Protein AF-A0A935PL40-F1 (afdb_monomer_lite)

Radius of gyration: 16.54 Å; chains: 1; bounding box: 42×21×47 Å

Foldseek 3Di:
DDDCDVVNVVVVVLVVVLVVLLVPDLAQVSLLVNLVSLLVVLLVVLVVLLVVLQVCPDVPHDDDLVVSLVVLVVSLVVSLVVLVCSQVSHDPTHDPVSVVSSVVSNVSSVVSSVVSNCSNPVD

pLDDT: mean 81.92, std 18.68, range [30.0, 98.31]

Sequence (123 aa):
MDMVSADELRNVGVTARVSGLLLASADGDAARAIVNEVERAAVARLLTEQSLGTAALAPGAHGDLAHERDILETWAGWYDGALASAADIEVGGASAETTRAIADSRARVRTALQASLAALGGR

Structure (mmCIF, N/CA/C/O backbone):
data_AF-A0A935PL40-F1
#
_entry.id   AF-A0A935PL40-F1
#
loop_
_atom_site.group_PDB
_atom_site.id
_atom_site.type_symbol
_atom_site.label_atom_id
_atom_site.label_alt_id
_atom_site.label_comp_id
_atom_site.label_asym_id
_atom_site.label_entity_id
_atom_site.label_seq_id
_atom_site.pdbx_PDB_ins_code
_atom_site.Cartn_x
_atom_site.Cartn_y
_atom_site.Cartn_z
_atom_site.occupancy
_atom_site.B_iso_or_equiv
_atom_site.auth_seq_id
_atom_site.auth_comp_id
_atom_site.auth_asym_id
_atom_site.auth_atom_id
_atom_site.pdbx_PDB_model_num
ATOM 1 N N . MET A 1 1 ? -12.596 -3.645 -27.302 1.00 30.00 1 MET A N 1
ATOM 2 C CA . MET A 1 1 ? -13.277 -4.035 -26.052 1.00 30.00 1 MET A CA 1
ATOM 3 C C . MET A 1 1 ? -12.297 -4.929 -25.336 1.00 30.00 1 MET A C 1
ATOM 5 O O . MET A 1 1 ? -12.312 -6.129 -25.573 1.00 30.00 1 MET A O 1
ATOM 9 N N . ASP A 1 2 ? -11.357 -4.323 -24.613 1.00 40.03 2 ASP A N 1
ATOM 10 C CA . ASP A 1 2 ? -10.376 -5.110 -23.877 1.00 40.03 2 ASP A CA 1
ATOM 11 C C . ASP A 1 2 ? -11.031 -5.666 -22.625 1.00 40.03 2 ASP A C 1
ATOM 13 O O . ASP A 1 2 ? -11.740 -4.976 -21.891 1.00 40.03 2 ASP A O 1
ATOM 17 N N . MET A 1 3 ? -10.872 -6.974 -22.502 1.00 42.16 3 MET A N 1
ATOM 18 C CA . MET A 1 3 ? -11.441 -7.813 -21.472 1.00 42.16 3 MET A CA 1
ATOM 19 C C . MET A 1 3 ? -10.892 -7.364 -20.129 1.00 42.16 3 MET A C 1
ATOM 21 O O . MET A 1 3 ? -9.677 -7.334 -19.949 1.00 42.16 3 MET A O 1
ATOM 25 N N . VAL A 1 4 ? -11.800 -7.062 -19.204 1.00 41.53 4 VAL A N 1
ATOM 26 C CA . VAL A 1 4 ? -11.474 -6.842 -17.796 1.00 41.53 4 VAL A CA 1
ATOM 27 C C . VAL A 1 4 ? -10.631 -8.038 -17.349 1.00 41.53 4 VAL A C 1
ATOM 29 O O . VAL A 1 4 ? -11.109 -9.178 -17.399 1.00 41.53 4 VAL A O 1
ATOM 32 N N . SER A 1 5 ? -9.349 -7.826 -17.061 1.00 48.31 5 SER A N 1
ATOM 33 C CA . SER A 1 5 ? -8.416 -8.934 -16.863 1.00 48.31 5 SER A CA 1
ATOM 34 C C . SER A 1 5 ? -8.791 -9.702 -15.590 1.00 48.31 5 SER A C 1
ATOM 36 O O . SER A 1 5 ? -9.431 -9.170 -14.679 1.00 48.31 5 SER A O 1
ATOM 38 N N . ALA A 1 6 ? -8.396 -10.972 -15.487 1.00 45.59 6 ALA A N 1
ATOM 39 C CA . ALA A 1 6 ? -8.621 -11.751 -14.267 1.00 45.59 6 ALA A CA 1
ATOM 40 C C . ALA A 1 6 ? -8.028 -11.068 -13.011 1.00 45.59 6 ALA A C 1
ATOM 42 O O . ALA A 1 6 ? -8.542 -11.259 -11.908 1.00 45.59 6 ALA A O 1
ATOM 43 N N . ASP A 1 7 ? -7.009 -10.218 -13.180 1.00 46.16 7 ASP A N 1
ATOM 44 C CA . ASP A 1 7 ? -6.409 -9.416 -12.112 1.00 46.16 7 ASP A CA 1
ATOM 45 C C . ASP A 1 7 ? -7.274 -8.216 -11.706 1.00 46.16 7 ASP A C 1
ATOM 47 O O . ASP A 1 7 ? -7.365 -7.883 -10.523 1.00 46.16 7 ASP A O 1
ATOM 51 N N . GLU A 1 8 ? -7.980 -7.598 -12.652 1.00 39.00 8 GLU A N 1
ATOM 52 C CA . GLU A 1 8 ? -8.973 -6.564 -12.349 1.00 39.00 8 GLU A CA 1
ATOM 53 C C . GLU A 1 8 ? -10.179 -7.170 -11.616 1.00 39.00 8 GLU A C 1
ATOM 55 O O . GLU A 1 8 ? -10.635 -6.612 -10.618 1.00 39.00 8 GLU A O 1
ATOM 60 N N . LEU A 1 9 ? -10.620 -8.374 -12.001 1.00 42.06 9 LEU A N 1
ATOM 61 C CA . LEU A 1 9 ? -11.636 -9.141 -11.266 1.00 42.06 9 LEU A CA 1
ATOM 62 C C . LEU A 1 9 ? -11.166 -9.572 -9.869 1.00 42.06 9 LEU A C 1
ATOM 64 O O . LEU A 1 9 ? -11.966 -9.592 -8.932 1.00 42.06 9 LEU A O 1
ATOM 68 N N . ARG A 1 10 ? -9.875 -9.874 -9.691 1.00 37.69 10 ARG A N 1
ATOM 69 C CA . ARG A 1 10 ? -9.282 -10.137 -8.372 1.00 37.69 10 ARG A CA 1
ATOM 70 C C . ARG A 1 10 ? -9.324 -8.890 -7.491 1.00 37.69 10 ARG A C 1
ATOM 72 O O . ARG A 1 10 ? -9.697 -9.004 -6.326 1.00 37.69 10 ARG A O 1
ATOM 79 N N . ASN A 1 11 ? -9.011 -7.717 -8.040 1.00 49.12 11 ASN A N 1
ATOM 80 C CA . ASN A 1 11 ? -9.113 -6.450 -7.312 1.00 49.12 11 ASN A CA 1
ATOM 81 C C . ASN A 1 11 ? -10.566 -6.143 -6.918 1.00 49.12 11 ASN A C 1
ATOM 83 O O . ASN A 1 11 ? -10.818 -5.816 -5.762 1.00 49.12 11 ASN A O 1
ATOM 87 N N . VAL A 1 12 ? -11.532 -6.372 -7.816 1.00 47.22 12 VAL A N 1
ATOM 88 C CA . VAL A 1 12 ? -12.973 -6.277 -7.505 1.00 47.22 12 VAL A CA 1
ATOM 89 C C . VAL A 1 12 ? -13.386 -7.293 -6.426 1.00 47.22 12 VAL A C 1
ATOM 91 O O . VAL A 1 12 ? -14.174 -6.966 -5.540 1.00 47.22 12 VAL A O 1
ATOM 94 N N . GLY A 1 13 ? -12.828 -8.507 -6.440 1.00 45.12 13 GLY A N 1
ATOM 95 C CA . GLY A 1 13 ? -13.061 -9.534 -5.419 1.00 45.12 13 GLY A CA 1
ATOM 96 C C . GLY A 1 13 ? -12.505 -9.170 -4.037 1.00 45.12 13 GLY A C 1
ATOM 97 O O . GLY A 1 13 ? -13.142 -9.460 -3.023 1.00 45.12 13 GLY A O 1
ATOM 98 N N . VAL A 1 14 ? -11.358 -8.485 -3.981 1.00 49.91 14 VAL A N 1
ATOM 99 C CA . VAL A 1 14 ? -10.808 -7.912 -2.742 1.00 49.91 14 VAL A CA 1
ATOM 100 C C . VAL A 1 14 ? -11.714 -6.793 -2.230 1.00 49.91 14 VAL A C 1
ATOM 102 O O . VAL A 1 14 ? -12.070 -6.802 -1.053 1.00 49.91 14 VAL A O 1
ATOM 105 N N . THR A 1 15 ? -12.184 -5.893 -3.103 1.00 53.06 15 THR A N 1
ATOM 106 C CA . THR A 1 15 ? -13.149 -4.845 -2.732 1.00 53.06 15 THR A CA 1
ATOM 107 C C . THR A 1 15 ? -14.457 -5.440 -2.204 1.00 53.06 15 THR A C 1
ATOM 109 O O . THR A 1 15 ? -14.927 -5.024 -1.151 1.00 53.06 15 THR A O 1
ATOM 112 N N . ALA A 1 16 ? -15.005 -6.473 -2.854 1.00 52.03 16 ALA A N 1
ATOM 113 C CA . ALA A 1 16 ? -16.220 -7.157 -2.404 1.00 52.03 16 ALA A CA 1
ATOM 114 C C . ALA A 1 16 ? -16.034 -7.863 -1.048 1.00 52.03 16 ALA A C 1
ATOM 116 O O . ALA A 1 16 ? -16.924 -7.828 -0.196 1.00 52.03 16 ALA A O 1
ATOM 117 N N . ARG A 1 17 ? -14.862 -8.468 -0.811 1.00 49.66 17 ARG A N 1
ATOM 118 C CA . ARG A 1 17 ? -14.512 -9.089 0.475 1.00 49.66 17 ARG A CA 1
ATOM 119 C C . ARG A 1 17 ? -14.357 -8.052 1.588 1.00 49.66 17 ARG A C 1
ATOM 121 O O . ARG A 1 17 ? -14.817 -8.296 2.700 1.00 49.66 17 ARG A O 1
ATOM 128 N N . VAL A 1 18 ? -13.759 -6.899 1.288 1.00 53.50 18 VAL A N 1
ATOM 129 C CA . VAL A 1 18 ? -13.643 -5.758 2.209 1.00 53.50 18 VAL A CA 1
ATOM 130 C C . VAL A 1 18 ? -15.024 -5.178 2.530 1.00 53.50 18 VAL A C 1
ATOM 132 O O . VAL A 1 18 ? -15.323 -4.963 3.701 1.00 53.50 18 VAL A O 1
ATOM 135 N N . SER A 1 19 ? -15.912 -5.025 1.542 1.00 53.94 19 SER A N 1
ATOM 136 C CA . SER A 1 19 ? -17.304 -4.607 1.771 1.00 53.94 19 SER A CA 1
ATOM 137 C C . SER A 1 19 ? -18.076 -5.596 2.652 1.00 53.94 19 SER A C 1
ATOM 139 O O . SER A 1 19 ? -18.826 -5.176 3.531 1.00 53.94 19 SER A O 1
ATOM 141 N N . GLY A 1 20 ? -17.863 -6.904 2.465 1.00 52.97 20 GLY A N 1
ATOM 142 C CA . GLY A 1 20 ? -18.464 -7.944 3.305 1.00 52.97 20 GLY A CA 1
ATOM 143 C C . GLY A 1 20 ? -17.963 -7.934 4.754 1.00 52.97 20 GLY A C 1
ATOM 144 O O . GLY A 1 20 ? -18.746 -8.195 5.662 1.00 52.97 20 GLY A O 1
ATOM 145 N N . LEU A 1 21 ? -16.688 -7.596 4.982 1.00 52.53 21 LEU A N 1
ATOM 146 C CA . LEU A 1 21 ? -16.107 -7.495 6.326 1.00 52.53 21 LEU A CA 1
ATOM 147 C C . LEU A 1 21 ? -16.540 -6.208 7.051 1.00 52.53 21 LEU A C 1
ATOM 149 O O . LEU A 1 21 ? -16.829 -6.245 8.243 1.00 52.53 21 LEU A O 1
ATOM 153 N N . LEU A 1 22 ? -16.651 -5.092 6.320 1.00 53.72 22 LEU A N 1
ATOM 154 C CA . LEU A 1 22 ? -17.139 -3.805 6.834 1.00 53.72 22 LEU A CA 1
ATOM 155 C C . LEU A 1 22 ? -18.583 -3.878 7.338 1.00 53.72 22 LEU A C 1
ATOM 157 O O . LEU A 1 22 ? -18.893 -3.325 8.390 1.00 53.72 22 LEU A O 1
ATOM 161 N N . LEU A 1 23 ? -19.459 -4.578 6.610 1.00 54.34 23 LEU A N 1
ATOM 162 C CA . LEU A 1 23 ? -20.863 -4.758 6.996 1.00 54.34 23 LEU A CA 1
ATOM 163 C C . LEU A 1 23 ? -21.040 -5.607 8.265 1.00 54.34 23 LEU A C 1
ATOM 165 O O . LEU A 1 23 ? -22.108 -5.559 8.871 1.00 54.34 23 LEU A O 1
ATOM 169 N N . ALA A 1 24 ? -20.036 -6.404 8.646 1.00 54.28 24 ALA A N 1
ATOM 170 C CA . ALA A 1 24 ? -20.197 -7.440 9.657 1.00 54.28 24 ALA A CA 1
ATOM 171 C C . ALA A 1 24 ? -19.865 -6.997 11.089 1.00 54.28 24 ALA A C 1
ATOM 173 O O . ALA A 1 24 ? -20.428 -7.592 12.008 1.00 54.28 24 ALA A O 1
ATOM 174 N N . SER A 1 25 ? -19.001 -5.993 11.318 1.00 58.44 25 SER A N 1
ATOM 175 C CA . SER A 1 25 ? -18.684 -5.634 12.712 1.00 58.44 25 SER A CA 1
ATOM 176 C C . SER A 1 25 ? -18.299 -4.190 13.054 1.00 58.44 25 SER A C 1
ATOM 178 O O . SER A 1 25 ? -18.371 -3.886 14.237 1.00 58.44 25 SER A O 1
ATOM 180 N 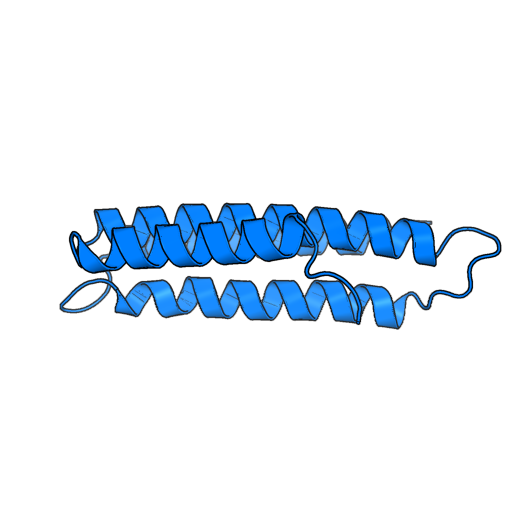N . ALA A 1 26 ? -17.990 -3.281 12.108 1.00 64.56 26 ALA A N 1
ATOM 181 C CA . ALA A 1 26 ? -17.683 -1.850 12.377 1.00 64.56 26 ALA A CA 1
ATOM 182 C C . ALA A 1 26 ? -16.854 -1.583 13.665 1.00 64.56 26 ALA A C 1
ATOM 184 O O . ALA A 1 26 ? -17.039 -0.584 14.366 1.00 64.56 26 ALA A O 1
ATOM 185 N N . ASP A 1 27 ? -15.965 -2.521 13.991 1.00 77.00 27 ASP A N 1
ATOM 186 C CA . ASP A 1 27 ? -15.180 -2.588 15.215 1.00 77.00 27 ASP A CA 1
ATOM 187 C C . ASP A 1 27 ? -13.691 -2.655 14.870 1.00 77.00 27 ASP A C 1
ATOM 189 O O . ASP A 1 27 ? -13.291 -2.770 13.704 1.00 77.00 27 ASP A O 1
ATOM 193 N N . GLY A 1 28 ? -12.838 -2.547 15.890 1.00 82.62 28 GLY A N 1
ATOM 194 C CA . GLY A 1 28 ? -11.404 -2.433 15.650 1.00 82.62 28 GLY A CA 1
ATOM 195 C C . GLY A 1 28 ? -10.768 -3.668 15.022 1.00 82.62 28 GLY A C 1
ATOM 196 O O . GLY A 1 28 ? -9.769 -3.542 14.314 1.00 82.62 28 GLY A O 1
ATOM 197 N N . ASP A 1 29 ? -11.340 -4.857 15.215 1.00 86.31 29 ASP A N 1
ATOM 198 C CA . ASP A 1 29 ? -10.847 -6.065 14.553 1.00 86.31 29 ASP A CA 1
ATOM 199 C C . ASP A 1 29 ? -11.139 -6.038 13.047 1.00 86.31 29 ASP A C 1
ATOM 201 O O . ASP A 1 29 ? -10.233 -6.324 12.254 1.00 86.31 29 ASP A O 1
ATOM 205 N N . ALA A 1 30 ? -12.339 -5.616 12.629 1.00 83.81 30 ALA A N 1
ATOM 206 C CA . ALA A 1 30 ? -12.634 -5.407 11.211 1.00 83.81 30 ALA A CA 1
ATOM 207 C C . ALA A 1 30 ? -11.754 -4.317 10.592 1.00 83.81 30 ALA A C 1
ATOM 209 O O . ALA A 1 30 ? -11.181 -4.539 9.521 1.00 83.81 30 ALA A O 1
ATOM 210 N N . ALA A 1 31 ? -11.584 -3.176 11.268 1.00 88.00 31 ALA A N 1
ATOM 211 C CA . ALA A 1 31 ? -10.729 -2.093 10.783 1.00 88.00 31 ALA A CA 1
ATOM 212 C C . ALA A 1 31 ? -9.290 -2.578 10.540 1.00 88.00 31 ALA A C 1
ATOM 214 O O . ALA A 1 31 ? -8.736 -2.394 9.454 1.00 88.00 31 ALA A O 1
ATOM 215 N N . ARG A 1 32 ? -8.696 -3.297 11.501 1.00 92.25 32 ARG A N 1
ATOM 216 C CA . ARG A 1 32 ? -7.339 -3.855 11.361 1.00 92.25 32 ARG A CA 1
ATOM 217 C C . ARG A 1 32 ? -7.241 -4.950 10.302 1.00 92.25 32 ARG A C 1
ATOM 219 O O . ARG A 1 32 ? -6.225 -5.045 9.612 1.00 92.25 32 ARG A O 1
ATOM 226 N N . ALA A 1 33 ? -8.270 -5.778 10.141 1.00 89.62 33 ALA A N 1
ATOM 227 C CA . ALA A 1 33 ? -8.298 -6.781 9.080 1.00 89.62 33 ALA A CA 1
ATOM 228 C C . ALA A 1 33 ? -8.296 -6.133 7.685 1.00 89.62 33 ALA A C 1
ATOM 230 O O . ALA A 1 33 ? -7.610 -6.620 6.783 1.00 89.62 33 ALA A O 1
ATOM 231 N N . ILE A 1 34 ? -8.999 -5.010 7.531 1.00 88.50 34 ILE A N 1
ATOM 232 C CA . ILE A 1 34 ? -9.030 -4.224 6.294 1.00 88.50 34 ILE A CA 1
ATOM 233 C C . ILE A 1 34 ? -7.685 -3.552 6.048 1.00 88.50 34 ILE A C 1
ATOM 235 O O . ILE A 1 34 ? -7.157 -3.686 4.948 1.00 88.50 34 ILE A O 1
ATOM 239 N N . VAL A 1 35 ? -7.077 -2.933 7.066 1.00 93.62 35 VAL A N 1
ATOM 240 C CA . VAL A 1 35 ? -5.707 -2.389 6.984 1.00 93.62 35 VAL A CA 1
ATOM 241 C C . VAL A 1 35 ? -4.735 -3.440 6.444 1.00 93.62 35 VAL A C 1
ATOM 243 O O . VAL A 1 35 ? -4.002 -3.179 5.492 1.00 93.62 35 VAL A O 1
ATOM 246 N N . ASN A 1 36 ? -4.780 -4.660 6.984 1.00 93.50 36 ASN A N 1
ATOM 247 C CA . ASN A 1 36 ? -3.914 -5.751 6.539 1.00 93.50 36 ASN A CA 1
ATOM 248 C C . ASN A 1 36 ? -4.174 -6.183 5.086 1.00 93.50 36 ASN A C 1
ATOM 250 O O . ASN A 1 36 ? -3.238 -6.560 4.382 1.00 93.50 36 ASN A O 1
ATOM 254 N N . GLU A 1 37 ? -5.428 -6.183 4.629 1.00 90.50 37 GLU A N 1
ATOM 255 C CA . GLU A 1 37 ? -5.754 -6.527 3.240 1.00 90.50 37 GLU A CA 1
ATOM 256 C C . GLU A 1 37 ? -5.310 -5.432 2.266 1.00 90.50 37 GLU A C 1
ATOM 258 O O . GLU A 1 37 ? -4.691 -5.735 1.246 1.00 90.50 37 GLU A O 1
ATOM 263 N N . VAL A 1 38 ? -5.554 -4.166 2.612 1.00 91.25 38 VAL A N 1
ATOM 264 C CA . VAL A 1 38 ? -5.127 -3.011 1.816 1.00 91.25 38 VAL A CA 1
ATOM 265 C C . VAL A 1 38 ? -3.602 -2.973 1.704 1.00 91.25 38 VAL A C 1
ATOM 267 O O . VAL A 1 38 ? -3.084 -2.765 0.610 1.00 91.25 38 VAL A O 1
ATOM 270 N N . GLU A 1 39 ? -2.869 -3.266 2.781 1.00 95.56 39 GLU A N 1
ATOM 271 C CA . GLU A 1 39 ? -1.407 -3.387 2.744 1.00 95.56 39 GLU A CA 1
ATOM 272 C C . GLU A 1 39 ? -0.930 -4.447 1.750 1.00 95.56 39 GLU A C 1
ATOM 274 O O . GLU A 1 39 ? -0.051 -4.193 0.925 1.00 95.56 39 GLU A O 1
ATOM 279 N N . ARG A 1 40 ? -1.508 -5.653 1.825 1.00 94.50 40 ARG A N 1
ATOM 280 C CA . ARG A 1 40 ? -1.140 -6.758 0.935 1.00 94.50 40 ARG A CA 1
ATOM 281 C C . ARG A 1 40 ? -1.400 -6.396 -0.521 1.00 94.50 40 ARG A C 1
ATOM 283 O O . ARG A 1 40 ? -0.557 -6.677 -1.372 1.00 94.50 40 ARG A O 1
ATOM 290 N N . ALA A 1 41 ? -2.543 -5.770 -0.800 1.00 90.88 41 ALA A N 1
ATOM 291 C CA . ALA A 1 41 ? -2.887 -5.294 -2.132 1.00 90.88 41 ALA A CA 1
ATOM 292 C C . ALA A 1 41 ? -1.902 -4.219 -2.620 1.00 90.88 41 ALA A C 1
ATOM 294 O O . ALA A 1 41 ? -1.414 -4.314 -3.747 1.00 90.88 41 ALA A O 1
ATOM 295 N N . ALA A 1 42 ? -1.534 -3.269 -1.755 1.00 92.50 42 ALA A N 1
ATOM 296 C CA . ALA A 1 42 ? -0.563 -2.223 -2.056 1.00 92.50 42 ALA A CA 1
ATOM 297 C C . ALA A 1 42 ? 0.800 -2.803 -2.446 1.00 92.50 42 ALA A C 1
ATOM 299 O O . ALA A 1 42 ? 1.332 -2.490 -3.510 1.00 92.50 42 ALA A O 1
ATOM 300 N N . VAL A 1 43 ? 1.349 -3.696 -1.617 1.00 94.31 43 VAL A N 1
ATOM 301 C CA . VAL A 1 43 ? 2.654 -4.323 -1.873 1.00 94.31 43 VAL A CA 1
ATOM 302 C C . VAL A 1 43 ? 2.620 -5.153 -3.157 1.00 94.31 43 VAL A C 1
ATOM 304 O O . VAL A 1 43 ? 3.520 -5.030 -3.985 1.00 94.31 43 VAL A O 1
ATOM 307 N N . ALA A 1 44 ? 1.571 -5.954 -3.367 1.00 92.56 44 ALA A N 1
ATOM 308 C CA . ALA A 1 44 ? 1.422 -6.742 -4.590 1.00 92.56 44 ALA A CA 1
ATOM 309 C C . ALA A 1 44 ? 1.335 -5.855 -5.842 1.00 92.56 44 ALA A C 1
ATOM 311 O O . ALA A 1 44 ? 1.940 -6.174 -6.870 1.00 92.56 44 ALA A O 1
ATOM 312 N N . ARG A 1 45 ? 0.625 -4.721 -5.756 1.00 93.50 45 ARG A N 1
ATOM 313 C CA . ARG A 1 45 ? 0.531 -3.765 -6.860 1.00 93.50 45 ARG A CA 1
ATOM 314 C C . ARG A 1 45 ? 1.886 -3.146 -7.175 1.00 93.50 45 ARG A C 1
ATOM 316 O O . ARG A 1 45 ? 2.296 -3.195 -8.327 1.00 93.50 45 ARG A O 1
ATOM 323 N N . LEU A 1 46 ? 2.607 -2.644 -6.172 1.00 93.81 46 LEU A N 1
ATOM 324 C CA . LEU A 1 46 ? 3.926 -2.031 -6.372 1.00 93.81 46 LEU A CA 1
ATOM 325 C C . LEU A 1 46 ? 4.940 -3.009 -6.984 1.00 93.81 46 LEU A C 1
ATOM 327 O O . LEU A 1 46 ? 5.693 -2.625 -7.872 1.00 93.81 46 LEU A O 1
ATOM 331 N N . LEU A 1 47 ? 4.927 -4.281 -6.572 1.00 94.56 47 LEU A N 1
ATOM 332 C CA . LEU A 1 47 ? 5.768 -5.317 -7.185 1.00 94.56 47 LEU A CA 1
ATOM 333 C C . LEU A 1 47 ? 5.397 -5.581 -8.651 1.00 94.56 47 LEU A C 1
ATOM 335 O O . LEU A 1 47 ? 6.281 -5.773 -9.485 1.00 94.56 47 LEU A O 1
ATOM 339 N N . THR A 1 48 ? 4.101 -5.567 -8.970 1.00 91.44 48 THR A N 1
ATOM 340 C CA . THR A 1 48 ? 3.617 -5.727 -10.348 1.00 91.44 48 THR A CA 1
ATOM 341 C C . THR A 1 48 ? 4.097 -4.571 -11.223 1.00 91.44 48 THR A C 1
ATOM 343 O O . THR A 1 48 ? 4.720 -4.805 -12.255 1.00 91.44 48 THR A O 1
ATOM 346 N N . GLU A 1 49 ? 3.884 -3.331 -10.779 1.00 91.88 49 GLU A N 1
ATOM 347 C CA . GLU A 1 49 ? 4.290 -2.134 -11.525 1.00 91.88 49 GLU A CA 1
ATOM 348 C C . GLU A 1 49 ? 5.817 -2.030 -11.655 1.00 91.88 49 GLU A C 1
ATOM 350 O O . GLU A 1 49 ? 6.323 -1.682 -12.714 1.00 91.88 49 GLU A O 1
ATOM 355 N N . GLN A 1 50 ? 6.585 -2.432 -10.636 1.00 95.56 50 GLN A N 1
ATOM 356 C CA . GLN A 1 50 ? 8.046 -2.520 -10.738 1.00 95.56 50 GLN A CA 1
ATOM 357 C C . GLN A 1 50 ? 8.477 -3.494 -11.846 1.00 95.56 50 GLN A C 1
ATOM 359 O O . GLN A 1 50 ? 9.401 -3.199 -12.609 1.00 95.56 50 GLN A O 1
ATOM 364 N N . SER A 1 51 ? 7.826 -4.657 -11.941 1.00 93.88 51 SER A N 1
ATOM 365 C CA . SER A 1 51 ? 8.119 -5.639 -12.988 1.00 93.88 51 SER A CA 1
ATOM 366 C C . SER A 1 51 ? 7.762 -5.104 -14.376 1.00 93.88 51 SER A C 1
ATOM 368 O O . SER A 1 51 ? 8.534 -5.300 -15.317 1.00 93.88 51 SER A O 1
ATOM 370 N N . LEU A 1 52 ? 6.618 -4.427 -14.505 1.00 91.81 52 LEU A N 1
ATOM 371 C CA . LEU A 1 52 ? 6.184 -3.796 -15.753 1.00 91.81 52 LEU A CA 1
ATOM 372 C C . LEU A 1 52 ? 7.146 -2.678 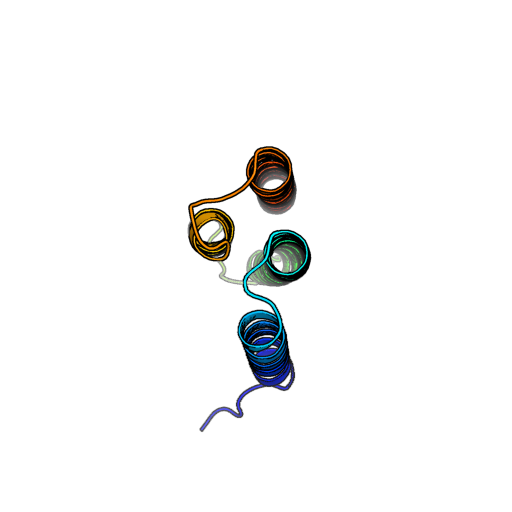-16.173 1.00 91.81 52 LEU A C 1
ATOM 374 O O . LEU A 1 52 ? 7.659 -2.717 -17.290 1.00 91.81 52 LEU A O 1
ATOM 378 N N . GLY A 1 53 ? 7.495 -1.770 -15.261 1.00 91.69 53 GLY A N 1
ATOM 379 C CA . GLY A 1 53 ? 8.441 -0.688 -15.527 1.00 91.69 53 GLY A CA 1
ATOM 380 C C . GLY A 1 53 ? 9.841 -1.201 -15.872 1.00 91.69 53 GLY A C 1
ATOM 381 O O . GLY A 1 53 ? 10.488 -0.712 -16.796 1.00 91.69 53 GLY A O 1
ATOM 382 N N . THR A 1 54 ? 10.305 -2.268 -15.214 1.00 93.75 54 THR A N 1
ATOM 383 C CA . THR A 1 54 ? 11.591 -2.913 -15.540 1.00 93.75 54 THR A CA 1
ATOM 384 C C . THR A 1 54 ? 11.627 -3.419 -16.984 1.00 93.75 54 THR A C 1
ATOM 386 O O . THR A 1 54 ? 12.656 -3.264 -17.657 1.00 93.75 54 THR A O 1
ATOM 389 N N . ALA A 1 55 ? 10.521 -4.009 -17.450 1.00 92.56 55 ALA A N 1
ATOM 390 C CA . ALA A 1 55 ? 10.355 -4.490 -18.818 1.00 92.56 55 ALA A CA 1
ATOM 391 C C . ALA A 1 55 ? 10.210 -3.334 -19.823 1.00 92.56 55 ALA A C 1
ATOM 393 O O . ALA A 1 55 ? 10.829 -3.376 -20.885 1.00 92.56 55 ALA A O 1
ATOM 394 N N . ALA A 1 56 ? 9.467 -2.281 -19.472 1.00 91.75 56 ALA A N 1
ATOM 395 C CA . ALA A 1 56 ? 9.296 -1.080 -20.292 1.00 91.75 56 ALA A CA 1
ATOM 396 C C . ALA A 1 56 ? 10.613 -0.315 -20.515 1.00 91.75 56 ALA A C 1
ATOM 398 O O . ALA A 1 56 ? 10.797 0.328 -21.546 1.00 91.75 56 ALA A O 1
ATOM 399 N N . LEU A 1 57 ? 11.549 -0.426 -19.571 1.00 93.38 57 LEU A N 1
ATOM 400 C CA . LEU A 1 57 ? 12.875 0.191 -19.614 1.00 93.38 57 LEU A CA 1
ATOM 401 C C . LEU A 1 57 ? 13.982 -0.761 -20.108 1.00 93.38 57 LEU A C 1
ATOM 403 O O . LEU A 1 57 ? 15.167 -0.460 -19.968 1.00 93.38 57 LEU A O 1
ATOM 407 N N . ALA A 1 58 ? 13.636 -1.949 -20.610 1.00 92.38 58 ALA A N 1
ATOM 408 C CA . ALA A 1 58 ? 14.622 -2.892 -21.131 1.00 92.38 58 ALA A CA 1
ATOM 409 C C . ALA A 1 58 ? 15.294 -2.365 -22.421 1.00 92.38 58 ALA A C 1
ATOM 411 O O . ALA A 1 58 ? 14.703 -1.561 -23.144 1.00 92.38 58 ALA A O 1
ATOM 412 N N . PRO A 1 59 ? 16.514 -2.824 -22.766 1.00 89.00 59 PRO A N 1
ATOM 413 C CA . PRO A 1 59 ? 17.160 -2.440 -24.019 1.00 89.00 59 PRO A CA 1
ATOM 414 C C . PRO A 1 59 ? 16.269 -2.726 -25.235 1.00 89.00 59 PRO A C 1
ATOM 416 O O . PRO A 1 59 ? 15.790 -3.844 -25.413 1.00 89.00 59 PRO A O 1
ATOM 419 N N . GLY A 1 60 ? 16.059 -1.714 -26.078 1.00 87.06 60 GLY A N 1
ATOM 420 C CA . GLY A 1 60 ? 15.175 -1.803 -27.245 1.00 87.06 60 GLY A CA 1
ATOM 421 C C . GLY A 1 60 ? 13.700 -1.511 -26.956 1.00 87.06 60 GLY A C 1
ATOM 422 O O . GLY A 1 60 ? 12.921 -1.417 -27.900 1.00 87.06 60 GLY A O 1
ATOM 423 N N . ALA A 1 61 ? 13.320 -1.323 -25.691 1.00 88.38 61 ALA A N 1
ATOM 424 C CA . ALA A 1 61 ? 12.043 -0.730 -25.324 1.00 88.38 61 ALA A CA 1
ATOM 425 C C . ALA A 1 61 ? 12.130 0.810 -25.332 1.00 88.38 61 ALA A C 1
ATOM 427 O O . ALA A 1 61 ? 13.214 1.397 -25.380 1.00 88.38 61 ALA A O 1
ATOM 428 N N . HIS A 1 62 ? 10.970 1.466 -25.321 1.00 87.62 62 HIS A N 1
ATOM 429 C CA . HIS A 1 62 ? 10.835 2.925 -25.422 1.00 87.62 62 HIS A CA 1
ATOM 430 C C . HIS A 1 62 ? 10.192 3.549 -24.174 1.00 87.62 62 HIS A C 1
ATOM 432 O O . HIS A 1 62 ? 9.613 4.629 -24.263 1.00 87.62 62 HIS A O 1
ATOM 438 N N . GLY A 1 63 ? 10.238 2.855 -23.033 1.00 86.00 63 GLY A N 1
ATOM 439 C CA . GLY A 1 63 ? 9.716 3.369 -21.770 1.00 86.00 63 GLY A CA 1
ATOM 440 C C . GLY A 1 63 ? 10.536 4.543 -21.237 1.00 86.00 63 GLY A C 1
ATOM 441 O O . GLY A 1 63 ? 11.728 4.675 -21.523 1.00 86.00 63 GLY A O 1
ATOM 442 N N . ASP A 1 64 ?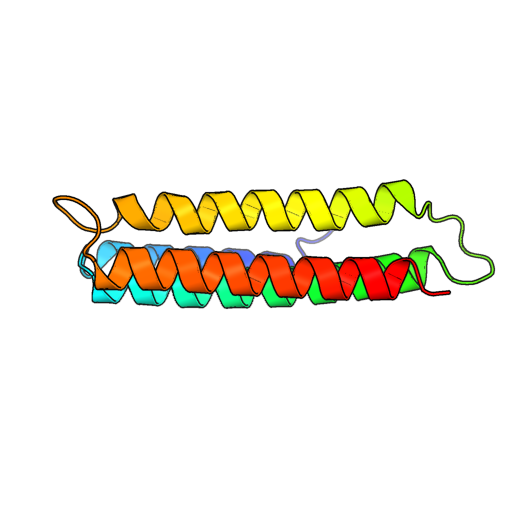 9.883 5.384 -20.440 1.00 92.69 64 ASP A N 1
ATOM 443 C CA . ASP A 1 64 ? 10.486 6.542 -19.785 1.00 92.69 64 ASP A CA 1
ATOM 444 C C . ASP A 1 64 ? 10.575 6.308 -18.275 1.00 92.69 64 ASP A C 1
ATOM 446 O O . ASP A 1 64 ? 9.577 6.028 -17.614 1.00 92.69 64 ASP A O 1
ATOM 450 N N . LEU A 1 65 ? 11.778 6.445 -17.711 1.00 93.12 65 LEU A N 1
ATOM 451 C CA . LEU A 1 65 ? 12.010 6.198 -16.289 1.00 93.12 65 LEU A CA 1
ATOM 452 C C . LEU A 1 65 ? 11.196 7.157 -15.416 1.00 93.12 65 LEU A C 1
ATOM 454 O O . LEU A 1 65 ? 10.733 6.751 -14.352 1.00 93.12 65 LEU A O 1
ATOM 458 N N . ALA A 1 66 ? 11.024 8.414 -15.833 1.00 93.88 66 ALA A N 1
ATOM 459 C CA . ALA A 1 66 ? 10.234 9.367 -15.060 1.00 93.88 66 ALA A CA 1
ATOM 460 C C . ALA A 1 66 ? 8.758 8.942 -15.010 1.00 93.88 66 ALA A C 1
ATOM 462 O O . ALA A 1 66 ? 8.162 8.953 -13.934 1.00 93.88 66 ALA A O 1
ATOM 463 N N . HIS A 1 67 ? 8.212 8.484 -16.138 1.00 92.81 67 HIS A N 1
ATOM 464 C CA . HIS A 1 67 ? 6.859 7.940 -16.209 1.00 92.81 67 HIS A CA 1
ATOM 465 C C . HIS A 1 67 ? 6.654 6.698 -15.324 1.00 92.81 67 HIS A C 1
ATOM 467 O O . HIS A 1 67 ? 5.709 6.654 -14.540 1.00 92.81 67 HIS A O 1
ATOM 473 N N . GLU A 1 68 ? 7.559 5.716 -15.369 1.00 94.56 68 GLU A N 1
ATOM 474 C CA . GLU A 1 68 ? 7.426 4.500 -14.546 1.00 94.56 68 GLU A CA 1
ATOM 475 C C . GLU A 1 68 ? 7.515 4.795 -13.037 1.00 94.56 68 GLU A C 1
ATOM 477 O O . GLU A 1 68 ? 6.861 4.150 -12.211 1.00 94.56 68 GLU A O 1
ATOM 482 N N . ARG A 1 69 ? 8.305 5.805 -12.652 1.00 96.44 69 ARG A N 1
ATOM 483 C CA . ARG A 1 69 ? 8.358 6.282 -11.263 1.00 96.44 69 ARG A CA 1
ATOM 484 C C . ARG A 1 69 ? 7.048 6.940 -10.835 1.00 96.44 69 ARG A C 1
ATOM 486 O O . ARG A 1 69 ? 6.583 6.661 -9.732 1.00 96.44 69 ARG A O 1
ATOM 493 N N . ASP A 1 70 ? 6.457 7.761 -11.700 1.00 93.44 70 ASP A N 1
ATOM 494 C CA . ASP A 1 70 ? 5.174 8.426 -11.447 1.00 93.44 70 ASP A CA 1
ATOM 495 C C . ASP A 1 70 ? 4.036 7.413 -11.233 1.00 93.44 70 ASP A C 1
ATOM 497 O O . ASP A 1 70 ? 3.234 7.566 -10.311 1.00 93.44 70 ASP A O 1
ATOM 501 N N . ILE A 1 71 ? 4.019 6.311 -11.994 1.00 92.06 71 ILE A N 1
ATOM 502 C CA . ILE A 1 71 ? 3.066 5.205 -11.797 1.00 92.06 71 ILE A CA 1
ATOM 503 C C . ILE A 1 71 ? 3.196 4.612 -10.387 1.00 92.06 71 ILE A C 1
ATOM 505 O O . ILE A 1 71 ? 2.199 4.468 -9.671 1.00 92.06 71 ILE A O 1
ATOM 509 N N . LEU A 1 72 ? 4.419 4.277 -9.962 1.00 94.56 72 LEU A N 1
ATOM 510 C CA . LEU A 1 72 ? 4.667 3.716 -8.631 1.00 94.56 72 LEU A CA 1
ATOM 511 C C . LEU A 1 72 ? 4.270 4.685 -7.510 1.00 94.56 72 LEU A C 1
ATOM 513 O O . LEU A 1 72 ? 3.625 4.277 -6.541 1.00 94.56 72 LEU A O 1
ATOM 517 N N . GLU A 1 73 ? 4.646 5.958 -7.635 1.00 95.31 73 GLU A N 1
ATOM 518 C CA . GLU A 1 73 ? 4.335 7.002 -6.654 1.00 95.31 73 GLU A CA 1
ATOM 519 C C . GLU A 1 73 ? 2.821 7.260 -6.577 1.00 95.31 73 GLU A C 1
ATOM 521 O O . GLU A 1 73 ? 2.272 7.358 -5.476 1.00 95.31 73 GLU A O 1
ATOM 526 N N . THR A 1 74 ? 2.126 7.251 -7.718 1.00 91.75 74 THR A N 1
ATOM 527 C CA . THR A 1 74 ? 0.665 7.386 -7.799 1.00 91.75 74 THR A CA 1
ATOM 528 C C . THR A 1 74 ? -0.048 6.239 -7.086 1.00 91.75 74 THR A C 1
ATOM 530 O O . THR A 1 74 ? -0.922 6.479 -6.247 1.00 91.75 74 THR A O 1
ATOM 533 N N . TRP A 1 75 ? 0.338 4.987 -7.352 1.00 91.50 75 TRP A N 1
ATOM 534 C CA . TRP A 1 75 ? -0.250 3.837 -6.662 1.00 91.50 75 TRP A CA 1
ATOM 535 C C . TRP A 1 75 ? 0.020 3.874 -5.162 1.00 91.50 75 TRP A C 1
ATOM 537 O O . TRP A 1 75 ? -0.901 3.677 -4.367 1.00 91.50 75 TRP A O 1
ATOM 547 N N . ALA A 1 76 ? 1.258 4.160 -4.756 1.00 92.19 76 ALA A N 1
ATOM 548 C CA . ALA A 1 76 ? 1.598 4.270 -3.344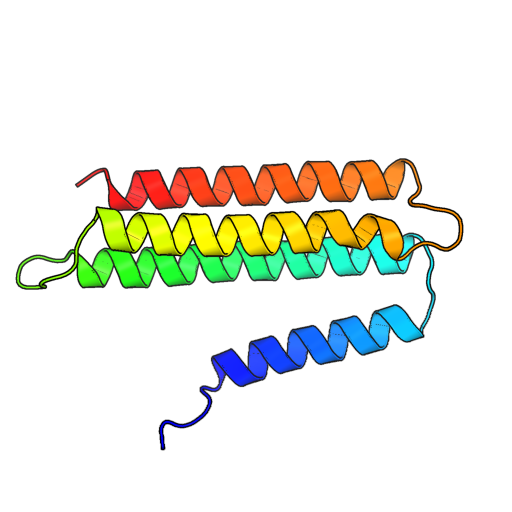 1.00 92.19 76 ALA A CA 1
ATOM 549 C C . ALA A 1 76 ? 0.792 5.375 -2.643 1.00 92.19 76 ALA A C 1
ATOM 551 O O . ALA A 1 76 ? 0.314 5.152 -1.533 1.00 92.19 76 ALA A O 1
ATOM 552 N N . GLY A 1 77 ? 0.594 6.528 -3.291 1.00 87.56 77 GLY A N 1
ATOM 553 C CA . GLY A 1 77 ? -0.227 7.622 -2.771 1.00 87.56 77 GLY A CA 1
ATOM 554 C C . GLY A 1 77 ? -1.697 7.234 -2.608 1.00 87.56 77 GLY A C 1
ATOM 555 O O . GLY A 1 77 ? -2.300 7.515 -1.572 1.00 87.56 77 GLY A O 1
ATOM 556 N N . TRP A 1 78 ? -2.262 6.521 -3.586 1.00 89.25 78 TRP A N 1
ATOM 557 C CA . TRP A 1 78 ? -3.632 6.016 -3.495 1.00 89.25 78 TRP A CA 1
ATOM 558 C C . TRP A 1 78 ? -3.808 5.046 -2.316 1.00 89.25 78 TRP A C 1
ATOM 560 O O . TRP A 1 78 ? -4.733 5.200 -1.517 1.00 89.25 78 TRP A O 1
ATOM 570 N N . TYR A 1 79 ? -2.889 4.088 -2.153 1.00 91.38 79 TYR A N 1
ATOM 571 C CA . TYR A 1 79 ? -2.930 3.133 -1.041 1.00 91.38 79 TYR A CA 1
ATOM 572 C C . TYR A 1 79 ? -2.647 3.779 0.321 1.00 91.38 79 TYR A C 1
ATOM 574 O O . TYR A 1 79 ? -3.251 3.379 1.315 1.00 91.38 79 TYR A O 1
ATOM 582 N N . ASP A 1 80 ? -1.779 4.791 0.390 1.00 91.44 80 ASP A N 1
ATOM 583 C CA . ASP A 1 80 ? -1.551 5.568 1.613 1.00 91.44 80 ASP A CA 1
ATOM 584 C C . ASP A 1 80 ? -2.839 6.270 2.075 1.00 91.44 80 ASP A C 1
ATOM 586 O O . ASP A 1 80 ? -3.188 6.206 3.257 1.00 91.44 80 ASP A O 1
ATOM 590 N N . GLY A 1 81 ? -3.591 6.853 1.134 1.00 83.88 81 GLY A N 1
ATOM 591 C CA . GLY A 1 81 ? -4.910 7.434 1.390 1.00 83.88 81 GLY A CA 1
ATOM 592 C C . GLY A 1 81 ? -5.952 6.398 1.824 1.00 83.88 81 GLY A C 1
ATOM 593 O O . GLY A 1 81 ? -6.675 6.629 2.793 1.00 83.88 81 GLY A O 1
ATOM 594 N N . ALA A 1 82 ? -5.995 5.236 1.168 1.00 85.50 82 ALA A N 1
ATOM 595 C CA . ALA A 1 82 ? -6.906 4.145 1.527 1.00 85.50 82 ALA A CA 1
ATOM 596 C C . ALA A 1 82 ? -6.618 3.557 2.922 1.00 85.50 82 ALA A C 1
ATOM 598 O O . ALA A 1 82 ? -7.536 3.198 3.654 1.00 85.50 82 ALA A O 1
ATOM 599 N N . LEU A 1 83 ? -5.346 3.473 3.319 1.00 90.75 83 LEU A N 1
ATOM 600 C CA . LEU A 1 83 ? -4.968 3.070 4.674 1.00 90.75 83 LEU A CA 1
ATOM 601 C C . LEU A 1 83 ? -5.344 4.137 5.704 1.00 90.75 83 LEU A C 1
ATOM 603 O O . LEU A 1 83 ? -5.761 3.797 6.808 1.00 90.75 83 LEU A O 1
ATOM 607 N N . ALA A 1 84 ? -5.211 5.421 5.361 1.00 90.19 84 ALA A N 1
ATOM 608 C CA . ALA A 1 84 ? -5.601 6.510 6.249 1.00 90.19 84 ALA A CA 1
ATOM 609 C C . ALA A 1 84 ? -7.116 6.525 6.520 1.00 90.19 84 ALA A C 1
ATOM 611 O O . ALA A 1 84 ? -7.512 6.708 7.669 1.00 90.19 84 ALA A O 1
ATOM 612 N N . SER A 1 85 ? -7.954 6.266 5.509 1.00 87.88 85 SER A N 1
ATOM 613 C CA . SER A 1 85 ? -9.415 6.221 5.682 1.00 87.88 85 SER A CA 1
ATOM 614 C C . SER A 1 85 ? -9.903 5.028 6.507 1.00 87.88 85 SER A C 1
ATOM 616 O O . SER A 1 85 ? -11.030 5.039 6.998 1.00 87.88 85 SER A O 1
ATOM 618 N N . ALA A 1 86 ? -9.061 4.015 6.742 1.00 87.62 86 ALA A N 1
ATOM 619 C CA . ALA A 1 86 ? -9.406 2.914 7.637 1.00 87.62 86 ALA A CA 1
ATOM 620 C C . ALA A 1 86 ? -9.624 3.367 9.096 1.00 87.62 86 ALA A C 1
ATOM 622 O O . ALA A 1 86 ? -10.257 2.650 9.870 1.00 87.62 86 ALA A O 1
ATOM 623 N N . ALA A 1 87 ? -9.146 4.562 9.469 1.00 88.06 87 ALA A N 1
ATOM 624 C CA . ALA A 1 87 ? -9.416 5.168 10.772 1.00 88.06 87 ALA A CA 1
ATOM 625 C C . ALA A 1 87 ? -10.907 5.491 10.994 1.00 88.06 87 ALA A C 1
ATOM 627 O O . ALA A 1 87 ? -11.346 5.562 12.141 1.00 88.06 87 ALA A O 1
ATOM 628 N N . ASP A 1 88 ? -11.679 5.640 9.913 1.00 85.56 88 ASP A N 1
ATOM 629 C CA . ASP A 1 88 ? -13.102 5.994 9.955 1.00 85.56 88 ASP A CA 1
ATOM 630 C C . ASP A 1 88 ? -14.023 4.766 10.085 1.00 85.56 88 ASP A C 1
ATOM 632 O O . ASP A 1 88 ? -15.244 4.904 10.152 1.00 85.56 88 ASP A O 1
ATOM 636 N N . ILE A 1 89 ? -13.459 3.551 10.098 1.00 83.56 89 ILE A N 1
ATOM 637 C CA . ILE A 1 89 ? -14.225 2.295 10.147 1.00 83.56 89 ILE A CA 1
ATOM 638 C C . ILE A 1 89 ? -14.811 2.049 11.541 1.00 83.56 89 ILE A C 1
ATOM 640 O O . ILE A 1 89 ? -15.920 1.531 11.664 1.00 83.56 89 ILE A O 1
ATOM 644 N N . GLU A 1 90 ? -14.064 2.394 12.589 1.00 82.81 90 GLU A N 1
ATOM 645 C CA . GLU A 1 90 ? -14.500 2.196 13.969 1.00 82.81 90 GLU A CA 1
ATOM 646 C C . GLU A 1 90 ? -15.498 3.268 14.397 1.00 82.81 90 GLU A C 1
ATOM 648 O O . GLU A 1 90 ? -15.237 4.474 14.322 1.00 82.81 90 GLU A O 1
ATOM 653 N N . VAL A 1 91 ? -16.636 2.826 14.930 1.00 79.06 91 VAL A N 1
ATOM 654 C CA . VAL A 1 91 ? -17.625 3.736 15.510 1.00 79.06 91 VAL A CA 1
ATOM 655 C C . VAL A 1 91 ? -17.025 4.439 16.729 1.00 79.06 91 VAL A C 1
ATOM 657 O O . VAL A 1 91 ? -16.634 3.801 17.701 1.00 79.06 91 VAL A O 1
ATOM 660 N N . GLY A 1 92 ? -17.002 5.773 16.697 1.00 78.88 92 GLY A N 1
ATOM 661 C CA . GLY A 1 92 ? -16.421 6.592 17.767 1.00 78.88 92 GLY A CA 1
ATOM 662 C C . GLY A 1 92 ? -14.946 6.952 17.562 1.00 78.88 92 GLY A C 1
ATOM 663 O O . GLY A 1 92 ? -14.387 7.653 18.404 1.00 78.88 92 GLY A O 1
ATOM 664 N N . GLY A 1 93 ? -14.357 6.553 16.430 1.00 82.19 93 GLY A N 1
ATOM 665 C CA . GLY A 1 93 ? -12.976 6.845 16.051 1.00 82.19 93 GLY A CA 1
ATOM 666 C C . GLY A 1 93 ? -12.030 5.676 16.320 1.00 82.19 93 GLY A C 1
ATOM 667 O O . GLY A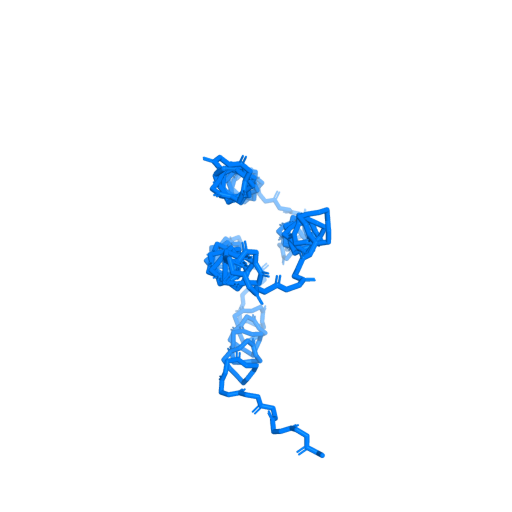 1 93 ? -12.264 4.861 17.208 1.00 82.19 93 GLY A O 1
ATOM 668 N N . ALA A 1 94 ? -10.952 5.604 15.537 1.00 87.50 94 ALA A N 1
ATOM 669 C CA . ALA A 1 94 ? -10.001 4.499 15.598 1.00 87.50 94 ALA A CA 1
ATOM 67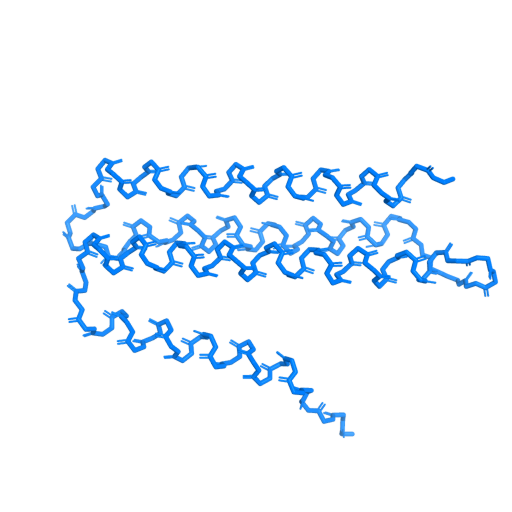0 C C . ALA A 1 94 ? -9.330 4.366 16.974 1.00 87.50 94 ALA A C 1
ATOM 672 O O . ALA A 1 94 ? -8.791 5.335 17.521 1.00 87.50 94 ALA A O 1
ATOM 673 N N . SER A 1 95 ? -9.267 3.137 17.489 1.00 92.12 95 SER A N 1
ATOM 674 C CA . SER A 1 95 ? -8.495 2.820 18.687 1.00 92.12 95 SER A CA 1
ATOM 675 C C . SER A 1 95 ? -6.996 3.117 18.510 1.00 92.12 95 SER A C 1
ATOM 677 O O . SER A 1 95 ? -6.474 3.280 17.397 1.00 92.12 95 SER A O 1
ATOM 679 N N . ALA A 1 96 ? -6.253 3.154 19.621 1.00 94.06 96 ALA A N 1
ATOM 680 C CA . ALA A 1 96 ? -4.800 3.321 19.587 1.00 94.06 96 ALA A CA 1
ATOM 681 C C . ALA A 1 96 ? -4.107 2.168 18.836 1.00 94.06 96 ALA A C 1
ATOM 683 O O . ALA A 1 96 ? -3.126 2.379 18.120 1.00 94.06 96 ALA A O 1
ATOM 684 N N . GLU A 1 97 ? -4.627 0.948 18.974 1.00 93.62 97 GLU A N 1
ATOM 685 C CA . GLU A 1 97 ? -4.163 -0.244 18.267 1.00 93.62 97 GLU A CA 1
ATOM 686 C C . GLU A 1 97 ? -4.376 -0.116 16.760 1.00 93.62 97 GLU A C 1
ATOM 688 O O . GLU A 1 97 ? -3.462 -0.406 15.989 1.00 93.62 97 GLU A O 1
ATOM 693 N N . THR A 1 98 ? -5.544 0.359 16.331 1.00 92.44 98 THR A N 1
ATOM 694 C CA . THR A 1 98 ? -5.851 0.542 14.907 1.00 92.44 98 THR A CA 1
ATOM 695 C C . THR A 1 98 ? -5.061 1.690 14.304 1.00 92.44 98 THR A C 1
ATOM 697 O O . THR A 1 98 ? -4.485 1.537 13.229 1.00 92.44 98 THR A O 1
ATOM 700 N N . THR A 1 99 ? -4.914 2.796 15.031 1.00 95.31 99 THR A N 1
ATOM 701 C CA . THR A 1 99 ? -4.038 3.904 14.629 1.00 95.31 99 THR A CA 1
ATOM 702 C C . THR A 1 99 ? -2.600 3.422 14.420 1.00 95.31 99 THR A C 1
ATOM 704 O O . THR A 1 99 ? -1.966 3.763 13.419 1.00 95.31 99 THR A O 1
ATOM 707 N N . ARG A 1 100 ? -2.084 2.580 15.328 1.00 97.38 100 ARG A N 1
ATOM 708 C CA . ARG A 1 100 ? -0.753 1.972 15.187 1.00 97.38 100 ARG A CA 1
ATOM 709 C C . ARG A 1 100 ? -0.682 1.040 13.979 1.00 97.38 100 ARG A C 1
ATOM 711 O O . ARG A 1 100 ? 0.261 1.148 13.203 1.00 97.38 100 ARG A O 1
ATOM 718 N N . ALA A 1 101 ? -1.684 0.184 13.778 1.00 96.69 101 ALA A N 1
ATOM 719 C CA . ALA A 1 101 ? -1.734 -0.719 12.630 1.00 96.69 101 ALA A CA 1
ATOM 720 C C . ALA A 1 101 ? -1.712 0.046 11.294 1.00 96.69 101 ALA A C 1
ATOM 722 O O . ALA A 1 101 ? -0.955 -0.319 10.394 1.00 96.69 101 ALA A O 1
ATOM 723 N N . ILE A 1 102 ? -2.478 1.138 11.187 1.00 95.56 102 ILE A N 1
ATOM 724 C CA . ILE A 1 102 ? -2.477 2.031 10.019 1.00 95.56 102 ILE A CA 1
ATOM 725 C C . ILE A 1 102 ? -1.085 2.631 9.806 1.00 95.56 102 ILE A C 1
ATOM 727 O O . ILE A 1 102 ? -0.556 2.583 8.695 1.00 95.56 102 ILE A O 1
ATOM 731 N N . ALA A 1 103 ? -0.469 3.184 10.855 1.00 98.00 103 ALA A N 1
ATOM 732 C CA . ALA A 1 103 ? 0.848 3.811 10.760 1.00 98.00 103 ALA A CA 1
ATOM 733 C C . ALA A 1 103 ? 1.935 2.819 10.312 1.00 98.00 103 ALA A C 1
ATOM 735 O O . ALA A 1 103 ? 2.705 3.117 9.394 1.00 98.00 103 ALA A O 1
ATOM 736 N N . ASP A 1 104 ? 1.956 1.628 10.911 1.00 98.25 104 ASP A N 1
ATOM 737 C CA . ASP A 1 104 ? 2.896 0.560 10.572 1.00 98.25 104 ASP A CA 1
ATOM 738 C C . ASP A 1 104 ? 2.703 0.091 9.125 1.00 98.25 104 ASP A C 1
ATOM 740 O O . ASP A 1 104 ? 3.673 -0.116 8.391 1.00 98.25 104 ASP A O 1
ATOM 744 N N . SER A 1 105 ? 1.448 -0.031 8.690 1.00 97.62 105 SER A N 1
ATOM 745 C CA . SER A 1 105 ? 1.107 -0.429 7.329 1.00 97.62 105 SER A CA 1
ATOM 746 C C . SER A 1 105 ? 1.559 0.598 6.293 1.00 97.62 105 SER A C 1
ATOM 748 O O . SER A 1 105 ? 2.261 0.264 5.335 1.00 97.62 105 SER A O 1
ATOM 750 N N . ARG A 1 106 ? 1.279 1.883 6.538 1.00 98.12 106 ARG A N 1
ATOM 751 C CA . ARG A 1 106 ? 1.752 2.990 5.693 1.00 98.12 106 ARG A CA 1
ATOM 752 C C . ARG A 1 106 ? 3.279 3.032 5.623 1.00 98.12 106 ARG A C 1
ATOM 754 O O . ARG A 1 106 ? 3.846 3.298 4.563 1.00 98.12 106 ARG A O 1
ATOM 761 N N . ALA A 1 107 ? 3.968 2.738 6.728 1.00 98.31 107 ALA A N 1
ATOM 762 C CA . ALA A 1 107 ? 5.425 2.629 6.734 1.00 98.31 107 ALA A CA 1
ATOM 763 C C . ALA A 1 107 ? 5.926 1.467 5.862 1.00 98.31 107 ALA A C 1
ATOM 765 O O . ALA A 1 107 ? 6.880 1.650 5.104 1.00 98.31 107 ALA A O 1
ATOM 766 N N . ARG A 1 108 ? 5.272 0.299 5.906 1.00 98.31 108 ARG A N 1
ATOM 767 C CA . ARG A 1 108 ? 5.614 -0.848 5.048 1.00 98.31 108 ARG A CA 1
ATOM 768 C C . ARG A 1 108 ? 5.383 -0.558 3.565 1.00 98.31 108 ARG A C 1
ATOM 770 O O . ARG A 1 108 ? 6.276 -0.840 2.766 1.00 98.31 108 ARG A O 1
ATOM 777 N N . VAL A 1 109 ? 4.268 0.080 3.200 1.00 97.12 109 VAL A N 1
ATOM 778 C CA . VAL A 1 109 ? 4.004 0.512 1.812 1.00 97.12 109 VAL A CA 1
ATOM 779 C C . VAL A 1 109 ? 5.067 1.500 1.332 1.00 97.12 109 VAL A C 1
ATOM 781 O O . VAL A 1 109 ? 5.614 1.335 0.243 1.00 97.12 109 VAL A O 1
ATOM 784 N N . ARG A 1 110 ? 5.441 2.481 2.163 1.00 98.12 110 ARG A N 1
ATOM 785 C CA . ARG A 1 110 ? 6.515 3.429 1.832 1.00 98.12 110 ARG A CA 1
ATOM 786 C C . ARG A 1 110 ? 7.850 2.724 1.608 1.00 98.12 110 ARG A C 1
ATOM 788 O O . ARG A 1 110 ? 8.537 3.031 0.640 1.00 98.12 110 ARG A O 1
ATOM 795 N N . THR A 1 111 ? 8.208 1.768 2.461 1.00 98.31 111 THR A N 1
ATOM 796 C CA . THR A 1 111 ? 9.428 0.965 2.291 1.00 98.31 111 THR A CA 1
ATOM 797 C C . THR A 1 111 ? 9.398 0.163 0.987 1.00 98.31 111 THR A C 1
ATOM 799 O O . THR A 1 111 ? 10.390 0.155 0.260 1.00 98.31 111 THR A O 1
ATOM 802 N N . ALA A 1 112 ? 8.264 -0.457 0.645 1.00 97.44 112 ALA A N 1
ATOM 803 C CA . ALA A 1 112 ? 8.097 -1.191 -0.611 1.00 97.44 112 ALA A CA 1
ATOM 804 C C . ALA A 1 112 ? 8.204 -0.280 -1.848 1.00 97.44 112 ALA A C 1
ATOM 806 O O . ALA A 1 112 ? 8.826 -0.662 -2.844 1.00 97.44 112 ALA A O 1
ATOM 807 N N . LEU A 1 113 ? 7.662 0.942 -1.774 1.00 97.69 113 LEU A N 1
ATOM 808 C CA . LEU A 1 113 ? 7.837 1.959 -2.810 1.00 97.69 113 LEU A CA 1
ATOM 809 C C . LEU A 1 113 ? 9.320 2.302 -2.987 1.00 97.69 113 LEU A C 1
ATOM 811 O O . LEU A 1 113 ? 9.823 2.238 -4.103 1.00 97.69 113 LEU A O 1
ATOM 815 N N . GLN A 1 114 ? 10.035 2.621 -1.902 1.00 97.75 114 GLN A N 1
ATOM 816 C CA . GLN A 1 114 ? 11.457 2.979 -1.986 1.00 97.75 114 GLN A CA 1
ATOM 817 C C . GLN A 1 114 ? 12.301 1.845 -2.576 1.00 97.75 114 GLN A C 1
ATOM 819 O O . GLN A 1 114 ? 13.146 2.093 -3.434 1.00 97.75 114 GLN A O 1
ATOM 824 N N . ALA A 1 115 ? 12.032 0.598 -2.179 1.00 97.19 115 ALA A N 1
ATOM 825 C CA . ALA A 1 115 ? 12.680 -0.571 -2.766 1.00 97.19 115 ALA A CA 1
ATOM 826 C C . ALA A 1 115 ? 12.396 -0.689 -4.275 1.00 97.19 115 ALA A C 1
ATOM 828 O O . ALA A 1 115 ? 13.305 -0.971 -5.053 1.00 97.19 115 ALA A O 1
ATOM 829 N N . SER A 1 116 ? 11.159 -0.415 -4.699 1.00 95.56 116 SER A N 1
ATOM 830 C CA . SER A 1 116 ? 10.764 -0.482 -6.111 1.00 95.56 116 SER A CA 1
ATOM 831 C C . SER A 1 116 ? 11.381 0.623 -6.959 1.00 95.56 116 SER A C 1
ATOM 833 O O . SER A 1 116 ? 11.888 0.355 -8.045 1.00 95.56 116 SER A O 1
ATOM 835 N N . LEU A 1 117 ? 11.422 1.850 -6.443 1.00 95.75 117 LEU A N 1
ATOM 836 C CA . LEU A 1 117 ? 12.079 2.973 -7.110 1.00 95.75 117 LEU A CA 1
ATOM 837 C C . LEU A 1 117 ? 13.590 2.747 -7.243 1.00 95.75 117 LEU A C 1
ATOM 839 O O . LEU A 1 117 ? 14.166 3.061 -8.285 1.00 95.75 117 LEU A O 1
ATOM 843 N N . ALA A 1 118 ? 14.230 2.187 -6.212 1.00 94.94 118 ALA A N 1
ATOM 844 C CA . ALA A 1 118 ? 15.645 1.833 -6.258 1.00 94.94 118 ALA A CA 1
ATOM 845 C C . ALA A 1 118 ? 15.927 0.749 -7.311 1.00 94.94 118 ALA A C 1
ATOM 847 O O . ALA A 1 118 ? 16.894 0.866 -8.061 1.00 94.94 118 ALA A O 1
ATOM 848 N N . ALA A 1 119 ? 15.060 -0.264 -7.415 1.00 93.12 119 ALA A N 1
ATOM 849 C CA . ALA A 1 119 ? 15.177 -1.316 -8.424 1.00 93.12 119 ALA A CA 1
ATOM 850 C C . ALA A 1 119 ? 15.065 -0.779 -9.866 1.00 93.12 119 ALA A C 1
ATOM 852 O O . ALA A 1 119 ? 15.781 -1.255 -10.744 1.00 93.12 119 ALA A O 1
ATOM 853 N N . LEU A 1 120 ? 14.224 0.237 -10.109 1.00 89.25 120 LEU A N 1
ATOM 854 C CA . LEU A 1 120 ? 14.100 0.867 -11.431 1.00 89.25 120 LEU A CA 1
ATOM 855 C C . LEU A 1 120 ? 15.291 1.769 -11.795 1.00 89.25 120 LEU A C 1
ATOM 857 O O . LEU A 1 120 ? 15.686 1.808 -12.958 1.00 89.25 120 LEU A O 1
ATOM 861 N N . GLY A 1 121 ? 15.847 2.504 -10.824 1.00 76.81 121 GLY A N 1
ATOM 862 C CA . GLY A 1 121 ? 16.910 3.493 -11.055 1.00 76.81 121 GLY A CA 1
ATOM 863 C C . GLY A 1 121 ? 18.347 2.964 -10.966 1.00 76.81 121 GLY A C 1
ATOM 864 O O . GLY A 1 121 ? 19.274 3.687 -11.312 1.00 76.81 121 GLY A O 1
ATOM 865 N N . GLY A 1 122 ? 18.553 1.738 -10.479 1.00 66.31 122 GLY A N 1
ATOM 866 C CA . GLY A 1 122 ? 19.878 1.149 -10.247 1.00 66.31 122 GLY A CA 1
ATOM 867 C C . GLY A 1 122 ? 20.526 0.440 -11.444 1.00 66.31 122 GLY A C 1
ATOM 868 O O . GLY A 1 122 ? 21.369 -0.427 -11.211 1.00 66.31 122 GLY A O 1
ATOM 869 N N . ARG A 1 123 ? 20.129 0.739 -12.688 1.00 52.94 123 ARG A N 1
ATOM 870 C CA . ARG A 1 123 ? 20.668 0.107 -13.908 1.00 52.94 123 ARG A CA 1
ATOM 871 C C . ARG A 1 123 ? 21.432 1.090 -14.779 1.00 52.94 123 ARG A C 1
ATOM 873 O O . ARG A 1 123 ? 20.895 2.194 -15.007 1.00 52.94 123 ARG A O 1
#

Secondary structure (DSSP, 8-state):
-----HHHHHHHHHHHHHHHHHHHH-SHHHHHHHHHHHHHHHHHHHHHHHHHHHHHTSTT----HHHHHHHHHHHHHHHHHHHHHGGGSSTTS--HHHHHHHHHHHHHHHHHHHHHHHHHH--